Protein AF-A0A533VH83-F1 (afdb_monomer_lite)

Structure (mmCIF, N/CA/C/O backbone):
data_AF-A0A533VH83-F1
#
_entry.id   AF-A0A533VH83-F1
#
loop_
_atom_site.group_PDB
_atom_site.id
_atom_site.type_symbol
_atom_site.label_atom_id
_atom_site.label_alt_id
_atom_site.label_comp_id
_atom_site.label_asym_id
_atom_site.label_entity_id
_atom_site.label_seq_id
_atom_site.pdbx_PDB_ins_code
_atom_site.Cartn_x
_atom_site.Cartn_y
_atom_site.Cartn_z
_atom_site.occupancy
_atom_site.B_iso_or_equiv
_atom_site.auth_seq_id
_atom_site.auth_comp_id
_atom_site.auth_asym_id
_atom_site.auth_atom_id
_atom_site.pdbx_PDB_model_num
ATOM 1 N N . GLY A 1 1 ? -10.309 -8.241 -14.107 1.00 71.94 1 GLY A N 1
ATOM 2 C CA . GLY A 1 1 ? -9.657 -7.653 -12.923 1.00 71.94 1 GLY A CA 1
ATOM 3 C C . GLY A 1 1 ? -8.195 -8.020 -12.973 1.00 71.94 1 GLY A C 1
ATOM 4 O O . GLY A 1 1 ? -7.899 -9.095 -13.475 1.00 71.94 1 GLY A O 1
ATOM 5 N N . VAL A 1 2 ? -7.310 -7.130 -12.534 1.00 76.81 2 VAL A N 1
ATOM 6 C CA . VAL A 1 2 ? -5.874 -7.416 -12.409 1.00 76.81 2 VAL A CA 1
ATOM 7 C C . VAL A 1 2 ? -5.625 -7.908 -10.984 1.00 76.81 2 VAL A C 1
ATOM 9 O O . VAL A 1 2 ? -6.102 -7.273 -10.044 1.00 76.81 2 VAL A O 1
ATOM 12 N N . THR A 1 3 ? -4.914 -9.023 -10.832 1.00 80.81 3 THR A N 1
ATOM 13 C CA . THR A 1 3 ? -4.455 -9.531 -9.531 1.00 80.81 3 THR A CA 1
ATOM 14 C C . THR A 1 3 ? -2.945 -9.356 -9.465 1.00 80.81 3 THR A C 1
ATOM 16 O O . THR A 1 3 ? -2.248 -9.722 -10.408 1.00 80.81 3 THR A O 1
ATOM 19 N N . ILE A 1 4 ? -2.453 -8.781 -8.369 1.00 79.75 4 ILE A N 1
ATOM 20 C CA . ILE A 1 4 ? -1.024 -8.619 -8.096 1.00 79.75 4 ILE A CA 1
ATOM 21 C C . ILE A 1 4 ? -0.727 -9.427 -6.839 1.00 79.75 4 ILE A C 1
ATOM 23 O O . ILE A 1 4 ? -1.365 -9.216 -5.808 1.00 79.75 4 ILE A O 1
ATOM 27 N N . GLU A 1 5 ? 0.222 -10.351 -6.936 1.00 86.31 5 GLU A N 1
ATOM 28 C CA . GLU A 1 5 ? 0.596 -11.254 -5.849 1.00 86.31 5 GLU A CA 1
ATOM 29 C C . GLU A 1 5 ? 2.074 -11.070 -5.499 1.00 86.31 5 GLU A C 1
ATOM 31 O O . GLU A 1 5 ? 2.907 -10.803 -6.366 1.00 86.31 5 GLU A O 1
ATOM 36 N N . GLY A 1 6 ? 2.400 -11.203 -4.215 1.00 85.31 6 GLY A N 1
ATOM 37 C CA . GLY A 1 6 ? 3.754 -11.052 -3.694 1.00 85.31 6 GLY A CA 1
ATOM 38 C C . GLY A 1 6 ? 3.826 -11.431 -2.217 1.00 85.31 6 GLY A C 1
ATOM 39 O O . GLY A 1 6 ? 2.802 -11.512 -1.536 1.00 85.31 6 GLY A O 1
ATOM 40 N N . ASN A 1 7 ? 5.040 -11.673 -1.718 1.00 87.38 7 ASN A N 1
ATOM 41 C CA . ASN A 1 7 ? 5.276 -11.939 -0.302 1.00 87.38 7 ASN A CA 1
ATOM 42 C C . ASN A 1 7 ? 5.679 -10.641 0.403 1.00 87.38 7 ASN A C 1
ATOM 44 O O . ASN A 1 7 ? 6.835 -10.236 0.323 1.00 87.38 7 ASN A O 1
ATOM 48 N N . PHE A 1 8 ? 4.726 -10.015 1.092 1.00 87.00 8 PHE A N 1
ATOM 49 C CA . PHE A 1 8 ? 4.949 -8.788 1.852 1.00 87.00 8 PHE A CA 1
ATOM 50 C C . PHE A 1 8 ? 5.118 -9.102 3.337 1.00 87.00 8 PHE A C 1
ATOM 52 O O . PHE A 1 8 ? 4.318 -9.817 3.943 1.00 87.00 8 PHE A O 1
ATOM 59 N N . THR A 1 9 ? 6.153 -8.536 3.931 1.00 90.00 9 THR A N 1
ATOM 60 C CA . THR A 1 9 ? 6.530 -8.682 5.332 1.00 90.00 9 THR A CA 1
ATOM 61 C C . THR A 1 9 ? 6.556 -7.321 6.019 1.00 90.00 9 THR A C 1
ATOM 63 O O . THR A 1 9 ? 6.562 -6.272 5.380 1.00 90.00 9 THR A O 1
ATOM 66 N N . ALA A 1 10 ? 6.611 -7.321 7.351 1.00 90.25 10 ALA A N 1
ATOM 67 C CA . ALA A 1 10 ? 6.674 -6.089 8.139 1.00 90.25 10 ALA A CA 1
ATOM 68 C C . ALA A 1 10 ? 7.885 -5.195 7.795 1.00 90.25 10 ALA A C 1
ATOM 70 O O . ALA A 1 10 ? 7.837 -3.980 8.000 1.00 90.25 10 ALA A O 1
ATOM 71 N N . SER A 1 11 ? 8.975 -5.785 7.292 1.00 91.94 11 SER A N 1
ATOM 72 C CA . SER A 1 11 ? 10.175 -5.059 6.862 1.00 91.94 11 SER A CA 1
ATOM 73 C C . SER A 1 11 ? 10.016 -4.333 5.532 1.00 91.94 11 SER A C 1
ATOM 75 O O . SER A 1 11 ? 10.769 -3.395 5.292 1.00 91.94 11 SER A O 1
ATOM 77 N N . ASP A 1 12 ? 9.048 -4.730 4.706 1.00 91.31 12 ASP A N 1
ATOM 78 C CA . ASP A 1 12 ? 8.769 -4.068 3.427 1.00 91.31 12 ASP A CA 1
ATOM 79 C C . ASP A 1 12 ? 7.997 -2.756 3.619 1.00 91.31 12 ASP A C 1
ATOM 81 O O . ASP A 1 12 ? 7.897 -1.939 2.707 1.00 91.31 12 ASP A O 1
ATOM 85 N N . PHE A 1 13 ? 7.442 -2.534 4.813 1.00 91.75 13 PHE A N 1
ATOM 86 C CA . PHE A 1 13 ? 6.786 -1.280 5.143 1.00 91.75 13 PHE A CA 1
ATOM 87 C C . PHE A 1 13 ? 7.792 -0.209 5.549 1.00 91.75 13 PHE A C 1
ATOM 89 O O . PHE A 1 13 ? 8.736 -0.441 6.306 1.00 91.75 13 PHE A O 1
ATOM 96 N N . GLU A 1 14 ? 7.518 1.013 5.109 1.00 93.00 14 GLU A N 1
ATOM 97 C CA . GLU A 1 14 ? 8.323 2.189 5.411 1.00 93.00 14 GLU A CA 1
ATOM 98 C C . GLU A 1 14 ? 7.527 3.244 6.194 1.00 93.00 14 GLU A C 1
ATOM 100 O O . GLU A 1 14 ? 6.327 3.109 6.460 1.00 93.00 14 GLU A O 1
ATOM 105 N N . GLY A 1 15 ? 8.215 4.311 6.609 1.00 92.62 15 GLY A N 1
ATOM 106 C CA . GLY A 1 15 ? 7.610 5.428 7.332 1.00 92.62 15 GLY A CA 1
ATOM 107 C C . GLY A 1 15 ? 6.957 5.006 8.651 1.00 92.62 15 GLY A C 1
ATOM 108 O O . GLY A 1 15 ? 7.511 4.215 9.414 1.00 92.62 15 GLY A O 1
ATOM 109 N N . SER A 1 16 ? 5.759 5.532 8.922 1.00 90.75 16 SER A N 1
ATOM 110 C CA . SER A 1 16 ? 4.987 5.232 10.139 1.00 90.75 16 SER A CA 1
ATOM 111 C C . SER A 1 16 ? 4.466 3.790 10.212 1.00 90.75 16 SER A C 1
ATOM 113 O O . SER A 1 16 ? 3.998 3.369 11.271 1.00 90.75 16 SER A O 1
ATOM 115 N N . MET A 1 17 ? 4.552 3.035 9.113 1.00 91.25 17 MET A N 1
ATOM 116 C CA . MET A 1 17 ? 4.151 1.629 9.020 1.00 91.25 17 MET A CA 1
ATOM 117 C C . MET A 1 17 ? 5.328 0.657 9.173 1.00 91.25 17 MET A C 1
ATOM 119 O O . MET A 1 17 ? 5.111 -0.552 9.236 1.00 91.25 17 MET A O 1
ATOM 123 N N . LYS A 1 18 ? 6.568 1.152 9.269 1.00 93.81 18 LYS A N 1
ATOM 124 C CA . LYS A 1 18 ? 7.764 0.309 9.351 1.00 93.81 18 LYS A CA 1
ATOM 125 C C . LYS A 1 18 ? 7.714 -0.649 10.541 1.00 93.81 18 LYS A C 1
ATOM 127 O O . LYS A 1 18 ? 7.540 -0.222 11.681 1.00 93.81 18 LYS A O 1
ATOM 132 N N . GLY A 1 19 ? 7.897 -1.943 10.271 1.00 91.50 19 GLY A N 1
ATOM 133 C CA . GLY A 1 19 ? 7.888 -2.994 11.291 1.00 91.50 19 GLY A CA 1
ATOM 134 C C . GLY A 1 19 ? 6.499 -3.361 11.825 1.00 91.50 19 GLY A C 1
ATOM 135 O O . GLY A 1 19 ? 6.412 -4.193 12.726 1.00 91.50 19 GLY A O 1
ATOM 136 N N . LYS A 1 20 ? 5.420 -2.774 11.290 1.00 92.88 20 LYS A N 1
ATOM 137 C CA . LYS A 1 20 ? 4.041 -3.118 11.659 1.00 92.88 20 LYS A CA 1
ATOM 138 C C . LYS A 1 20 ? 3.553 -4.384 10.962 1.00 92.88 20 LYS A C 1
ATOM 140 O O . LYS A 1 20 ? 4.101 -4.805 9.944 1.00 92.88 20 LYS A O 1
ATOM 145 N N . ALA A 1 21 ? 2.504 -4.991 11.506 1.00 92.06 21 ALA A N 1
ATOM 146 C CA . ALA A 1 21 ? 1.910 -6.183 10.922 1.00 92.06 21 ALA A CA 1
ATOM 147 C C . ALA A 1 21 ? 1.050 -5.835 9.696 1.00 92.06 21 ALA A C 1
ATOM 149 O O . ALA A 1 21 ? 0.512 -4.734 9.576 1.00 92.06 21 ALA A O 1
ATOM 150 N N . LEU A 1 22 ? 0.838 -6.810 8.806 1.00 89.25 22 LEU A N 1
ATOM 151 C CA . LEU A 1 22 ? -0.071 -6.657 7.662 1.00 89.25 22 LEU A CA 1
ATOM 152 C C . LEU A 1 22 ? -1.506 -6.297 8.099 1.00 89.25 22 LEU A C 1
ATOM 154 O O . LEU A 1 22 ? -2.211 -5.577 7.397 1.00 89.25 22 LEU A O 1
ATOM 158 N N . SER A 1 23 ? -1.928 -6.738 9.287 1.00 91.25 23 SER A N 1
ATOM 159 C CA . SER A 1 23 ? -3.217 -6.367 9.882 1.00 91.25 23 SER A CA 1
ATOM 160 C C . SER A 1 23 ? -3.340 -4.868 10.166 1.00 91.25 23 SER A C 1
ATOM 162 O O . SER A 1 23 ? -4.427 -4.307 10.028 1.00 91.25 23 SER A O 1
ATOM 164 N N . ASP A 1 24 ? -2.241 -4.195 10.521 1.00 90.81 24 ASP A N 1
ATOM 165 C CA . ASP A 1 24 ? -2.234 -2.741 10.701 1.00 90.81 24 ASP A CA 1
ATOM 166 C C . ASP A 1 24 ? -2.463 -2.033 9.360 1.00 90.81 24 ASP A C 1
ATOM 168 O O . ASP A 1 24 ? -3.201 -1.049 9.296 1.00 90.81 24 ASP A O 1
ATOM 172 N N . LEU A 1 25 ? -1.886 -2.568 8.275 1.00 89.19 25 LEU A N 1
ATOM 173 C CA . LEU A 1 25 ? -2.109 -2.053 6.923 1.00 89.19 25 LEU A CA 1
ATOM 174 C C . LEU A 1 25 ? -3.570 -2.238 6.509 1.00 89.19 25 LEU A C 1
ATOM 176 O O . LEU A 1 25 ? -4.196 -1.292 6.037 1.00 89.19 25 LEU A O 1
ATOM 180 N N . GLN A 1 26 ? -4.137 -3.425 6.732 1.00 88.81 26 GLN A N 1
ATOM 181 C CA . GLN A 1 26 ? -5.548 -3.699 6.454 1.00 88.81 26 GLN A CA 1
ATOM 182 C C . GLN A 1 26 ? -6.477 -2.740 7.217 1.00 88.81 26 GLN A C 1
ATOM 184 O O . GLN A 1 26 ? -7.461 -2.245 6.658 1.00 88.81 26 GLN A O 1
ATOM 189 N N . SER A 1 27 ? -6.157 -2.444 8.479 1.00 89.25 27 SER A N 1
ATOM 190 C CA . SER A 1 27 ? -6.902 -1.476 9.288 1.00 89.25 27 SER A CA 1
ATOM 191 C C . SER A 1 27 ? -6.811 -0.063 8.703 1.00 89.25 27 SER A C 1
ATOM 193 O O . SER A 1 27 ? -7.836 0.595 8.520 1.00 89.25 27 SER 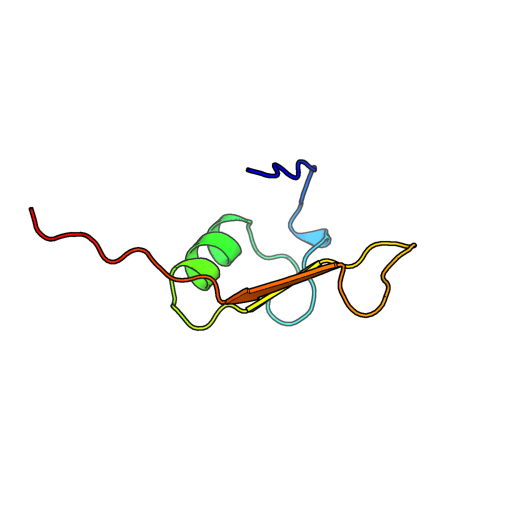A O 1
ATOM 195 N N . ALA A 1 28 ? -5.615 0.378 8.298 1.00 87.81 28 ALA A N 1
ATOM 196 C CA . ALA A 1 28 ? -5.428 1.674 7.646 1.00 87.81 28 ALA A CA 1
ATOM 197 C C . ALA A 1 28 ? -6.233 1.784 6.338 1.00 87.81 28 ALA A C 1
ATOM 199 O O . ALA A 1 28 ? -6.941 2.772 6.128 1.00 87.81 28 ALA A O 1
ATOM 200 N N . MET A 1 29 ? -6.218 0.737 5.507 1.00 88.44 29 MET A N 1
ATOM 201 C CA . MET A 1 29 ? -7.010 0.645 4.270 1.00 88.44 29 MET A CA 1
ATOM 202 C C . MET A 1 29 ? -8.523 0.682 4.515 1.00 88.44 29 MET A C 1
ATOM 204 O O . MET A 1 29 ? -9.278 1.132 3.655 1.00 88.44 29 MET A O 1
ATOM 208 N N . SER A 1 30 ? -8.966 0.248 5.696 1.00 86.44 30 SER A N 1
ATOM 209 C CA . SER A 1 30 ? -10.370 0.292 6.122 1.00 86.44 30 SER A CA 1
ATOM 210 C C . SER A 1 30 ? -10.812 1.679 6.600 1.00 86.44 30 SER A C 1
ATOM 212 O O . SER A 1 30 ? -11.958 1.870 6.998 1.00 86.44 30 SER A O 1
ATOM 214 N N . THR A 1 31 ? -9.924 2.670 6.550 1.00 79.69 31 THR A N 1
ATOM 215 C CA . THR A 1 31 ? -10.263 4.081 6.713 1.00 79.69 31 THR A CA 1
ATOM 216 C C . THR A 1 31 ? -10.132 4.735 5.337 1.00 79.69 31 THR A C 1
ATOM 218 O O . THR A 1 31 ? -9.092 4.612 4.694 1.00 79.69 31 THR A O 1
ATOM 221 N N . ASN A 1 32 ? -11.188 5.398 4.846 1.00 74.12 32 ASN A N 1
ATOM 222 C CA . ASN A 1 32 ? -11.313 6.006 3.499 1.00 74.12 32 ASN A CA 1
ATOM 223 C C . ASN A 1 32 ? -10.248 7.082 3.136 1.00 74.12 32 ASN A C 1
ATOM 225 O O . ASN A 1 32 ? -10.480 7.914 2.263 1.00 74.12 32 ASN A O 1
ATOM 229 N N . GLY A 1 33 ? -9.098 7.118 3.810 1.00 83.25 33 GLY A N 1
ATOM 230 C CA . GLY A 1 33 ? -7.965 8.001 3.543 1.00 83.25 33 GLY A CA 1
ATOM 231 C C . GLY A 1 33 ? -6.771 7.321 2.869 1.00 83.25 33 GLY A C 1
ATOM 232 O O . GLY A 1 33 ? -5.785 8.000 2.595 1.00 83.25 33 GLY A O 1
ATOM 233 N N . THR A 1 34 ? -6.817 6.012 2.596 1.00 89.56 34 THR A N 1
ATOM 234 C CA . THR A 1 34 ? -5.654 5.318 2.018 1.00 89.56 34 THR A CA 1
ATOM 235 C C . THR A 1 34 ? -5.567 5.518 0.506 1.00 89.56 34 THR A C 1
ATOM 237 O O . THR A 1 34 ? -6.474 5.153 -0.244 1.00 89.56 34 THR A O 1
ATOM 240 N N . TYR A 1 35 ? -4.445 6.075 0.055 1.00 91.50 35 TYR A N 1
ATOM 241 C CA . TYR A 1 35 ? -4.093 6.228 -1.353 1.00 91.50 35 TYR A CA 1
ATOM 242 C C . TYR A 1 35 ? -3.052 5.182 -1.756 1.00 91.50 35 TYR A C 1
ATOM 244 O O . TYR A 1 35 ? -2.119 4.910 -1.005 1.00 91.50 35 TYR A O 1
ATOM 252 N N . VAL A 1 36 ? -3.207 4.620 -2.951 1.00 90.88 36 VAL A N 1
ATOM 253 C CA . VAL A 1 36 ? -2.304 3.627 -3.531 1.00 90.88 36 VAL A CA 1
ATOM 254 C C . VAL A 1 36 ? -1.713 4.183 -4.817 1.00 90.88 36 VAL A C 1
ATOM 256 O O . VAL A 1 36 ? -2.430 4.724 -5.663 1.00 90.88 36 VAL A O 1
ATOM 259 N N . ASN A 1 37 ? -0.401 4.013 -4.956 1.00 92.75 37 ASN A N 1
ATOM 260 C CA . ASN A 1 37 ? 0.341 4.232 -6.187 1.00 92.75 37 ASN A CA 1
ATOM 261 C C . ASN A 1 37 ? 1.244 3.019 -6.433 1.00 92.75 37 ASN A C 1
ATOM 263 O O . ASN A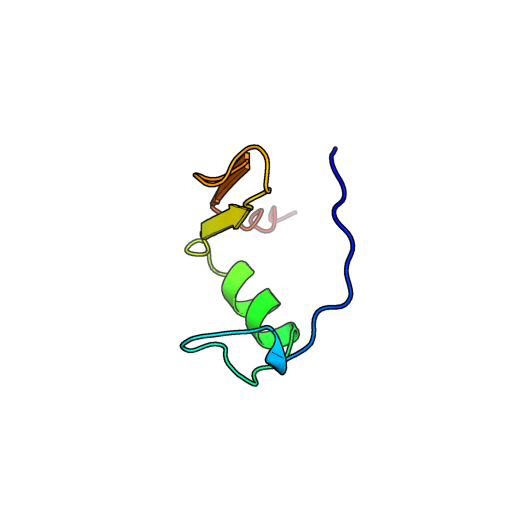 1 37 ? 1.980 2.618 -5.534 1.00 92.75 37 ASN A O 1
ATOM 267 N N . ILE A 1 38 ? 1.158 2.426 -7.620 1.00 89.56 38 ILE A N 1
ATOM 268 C CA . ILE A 1 38 ? 1.939 1.262 -8.039 1.00 89.56 38 ILE A CA 1
ATOM 269 C C . ILE A 1 38 ? 2.812 1.693 -9.206 1.00 89.56 38 ILE A C 1
ATOM 271 O O . ILE A 1 38 ? 2.300 2.194 -10.203 1.00 89.56 38 ILE A O 1
ATOM 275 N N . HIS A 1 39 ? 4.113 1.462 -9.087 1.00 91.31 39 HIS A N 1
ATOM 276 C CA . HIS A 1 39 ? 5.110 1.823 -10.088 1.00 91.31 39 HIS A CA 1
ATOM 277 C C . HIS A 1 39 ? 5.648 0.564 -10.770 1.00 91.31 39 HIS A C 1
ATOM 279 O O . HIS A 1 39 ? 5.826 -0.469 -10.122 1.00 91.31 39 HIS A O 1
ATOM 285 N N . THR A 1 40 ? 5.937 0.657 -12.064 1.00 90.88 40 THR A N 1
ATOM 286 C CA . THR A 1 40 ? 6.672 -0.365 -12.823 1.00 90.88 40 THR A CA 1
ATOM 287 C C . THR A 1 40 ? 7.903 0.276 -13.457 1.00 90.88 40 THR A C 1
ATOM 289 O O . THR A 1 40 ? 8.032 1.500 -13.478 1.00 90.88 40 THR A O 1
ATOM 292 N N . SER A 1 41 ? 8.827 -0.535 -13.974 1.00 93.69 41 SER A N 1
ATOM 293 C CA . SER A 1 41 ? 10.000 -0.011 -14.685 1.00 93.69 41 SER A CA 1
ATOM 294 C C . SER A 1 41 ? 9.620 0.787 -15.935 1.00 93.69 41 SER A C 1
ATOM 296 O O . SER A 1 41 ? 10.261 1.795 -16.219 1.00 93.69 41 SER A O 1
ATOM 298 N N . ASP A 1 42 ? 8.564 0.366 -16.637 1.00 94.62 42 ASP A N 1
ATOM 299 C CA . ASP A 1 42 ? 8.081 1.029 -17.854 1.00 94.62 42 ASP A CA 1
ATOM 300 C C . ASP A 1 42 ? 7.290 2.311 -17.540 1.00 94.62 42 ASP A C 1
ATOM 302 O O . ASP A 1 42 ? 7.279 3.249 -18.337 1.00 94.62 42 ASP A O 1
ATOM 306 N N . HIS A 1 43 ? 6.671 2.381 -16.355 1.00 91.88 43 HIS A N 1
ATOM 307 C CA . HIS A 1 43 ? 5.856 3.512 -15.908 1.00 91.88 43 HIS A CA 1
ATOM 308 C C . HIS A 1 43 ? 6.265 3.976 -14.495 1.00 91.88 43 HIS A C 1
ATOM 310 O O . HIS A 1 43 ? 5.566 3.719 -13.503 1.00 91.88 43 HIS A O 1
ATOM 316 N N . PRO A 1 44 ? 7.400 4.696 -14.378 1.00 93.50 44 PRO A N 1
ATOM 317 C CA . PRO A 1 44 ? 7.965 5.112 -13.096 1.00 93.50 44 PRO A CA 1
ATOM 318 C C . PRO A 1 44 ? 7.155 6.204 -12.388 1.00 93.50 44 PRO A C 1
ATOM 320 O O . PRO A 1 44 ? 7.269 6.335 -11.175 1.00 93.50 44 PRO A O 1
ATOM 323 N N . ASP A 1 45 ? 6.295 6.948 -13.087 1.00 93.06 45 ASP A N 1
ATOM 324 C CA . ASP A 1 45 ? 5.408 7.956 -12.474 1.00 93.06 45 ASP A CA 1
ATOM 325 C C . ASP A 1 45 ? 4.139 7.349 -11.838 1.00 93.06 45 ASP A C 1
ATOM 327 O O . ASP A 1 45 ? 3.376 8.040 -11.149 1.00 93.06 45 ASP A O 1
ATOM 331 N N . GLY A 1 46 ? 3.931 6.044 -12.033 1.00 89.44 46 GLY A N 1
ATOM 332 C CA . GLY A 1 46 ? 2.824 5.271 -11.481 1.00 89.44 46 GLY A CA 1
ATOM 333 C C . GLY A 1 46 ? 1.944 4.677 -12.576 1.00 89.44 46 GLY A C 1
ATOM 334 O O . GLY A 1 46 ? 1.228 5.402 -13.264 1.00 89.44 46 GLY A O 1
ATOM 335 N N . GLU A 1 47 ? 1.962 3.351 -12.677 1.00 93.31 47 GLU A N 1
ATOM 336 C CA . GLU A 1 47 ? 1.123 2.546 -13.567 1.00 93.31 47 GLU A CA 1
ATOM 337 C C . GLU A 1 47 ? -0.333 2.489 -13.074 1.00 93.31 47 GLU A C 1
ATOM 339 O O . GLU A 1 47 ? -1.275 2.606 -13.855 1.00 93.31 47 GLU A O 1
ATOM 344 N N . ILE A 1 48 ? -0.543 2.346 -11.756 1.00 91.25 48 ILE A N 1
ATOM 345 C CA . ILE A 1 48 ? -1.883 2.273 -11.144 1.00 91.25 48 ILE A CA 1
ATOM 346 C C . ILE A 1 48 ? -1.967 3.222 -9.954 1.00 91.25 48 ILE A C 1
ATOM 348 O O . ILE A 1 48 ? -1.137 3.181 -9.050 1.00 91.25 48 ILE A O 1
ATOM 352 N N . ARG A 1 49 ? -3.010 4.060 -9.928 1.00 93.38 49 ARG A N 1
ATOM 353 C CA . ARG A 1 49 ? -3.204 5.112 -8.921 1.00 93.38 49 ARG A CA 1
ATOM 354 C C . ARG A 1 49 ? -4.659 5.195 -8.484 1.00 93.38 49 ARG A C 1
ATOM 356 O O . ARG A 1 49 ? -5.556 5.165 -9.324 1.00 93.38 49 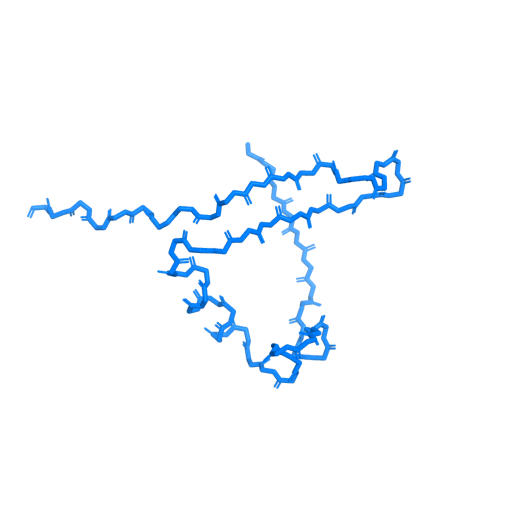ARG A O 1
ATOM 363 N N . GLY A 1 50 ? -4.915 5.360 -7.188 1.00 91.25 50 GLY A N 1
ATOM 364 C CA . GLY A 1 50 ? -6.285 5.520 -6.700 1.00 91.25 50 GLY A CA 1
ATOM 365 C C . GLY A 1 50 ? -6.431 5.565 -5.184 1.00 91.25 50 GLY A C 1
ATOM 366 O O . GLY A 1 50 ? -5.493 5.309 -4.439 1.00 91.25 50 GLY A O 1
ATOM 367 N N . GLN A 1 51 ? -7.638 5.895 -4.727 1.00 91.50 51 GLN A N 1
ATOM 368 C CA . GLN A 1 51 ? -8.012 5.827 -3.313 1.00 91.50 51 GLN A CA 1
ATOM 369 C C . GLN A 1 51 ? -8.757 4.527 -3.028 1.00 91.50 51 GLN A C 1
ATOM 371 O O . GLN A 1 51 ? -9.679 4.158 -3.762 1.00 91.50 51 GLN A O 1
ATOM 376 N N . ILE A 1 52 ? -8.394 3.865 -1.932 1.00 88.19 52 ILE A N 1
ATOM 377 C CA . ILE A 1 52 ? -9.156 2.736 -1.411 1.00 88.19 52 ILE A CA 1
ATOM 378 C C . ILE A 1 52 ? -10.428 3.292 -0.784 1.00 88.19 52 ILE A C 1
ATOM 380 O O . ILE A 1 52 ? -10.391 4.083 0.158 1.00 88.19 52 ILE A O 1
ATOM 384 N N . LYS A 1 53 ? -11.564 2.861 -1.331 1.00 85.75 53 LYS A N 1
ATOM 385 C CA . LYS A 1 53 ? -12.876 3.120 -0.753 1.00 85.75 53 LYS A CA 1
ATOM 386 C C . LYS A 1 53 ? -13.318 1.880 -0.004 1.00 85.75 53 LYS A C 1
ATOM 388 O O . LYS A 1 53 ? -13.455 0.808 -0.591 1.00 85.75 53 LYS A O 1
ATOM 393 N N . VAL A 1 54 ? -13.602 2.048 1.275 1.00 80.94 54 VAL A N 1
ATOM 394 C CA . VAL A 1 54 ? -14.381 1.087 2.037 1.00 80.94 54 VAL A CA 1
ATOM 395 C C . VAL A 1 54 ? -15.739 1.026 1.369 1.00 80.94 54 VAL A C 1
ATOM 397 O O . VAL A 1 54 ? -16.476 2.016 1.318 1.00 80.94 54 VAL A O 1
ATOM 400 N N . LYS A 1 55 ? -16.073 -0.140 0.825 1.00 73.44 55 LYS A N 1
ATOM 401 C CA . LYS A 1 55 ? -17.451 -0.416 0.454 1.00 73.44 55 LYS A CA 1
ATOM 402 C C . LYS A 1 55 ? -18.214 -0.414 1.775 1.00 73.44 55 LYS A C 1
ATOM 404 O 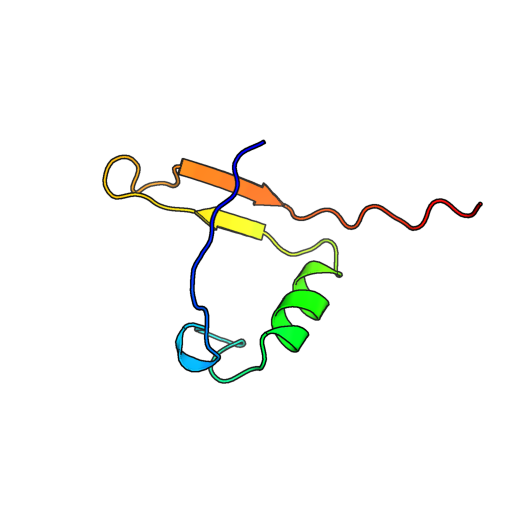O . LYS A 1 55 ? -18.037 -1.335 2.566 1.00 73.44 55 LYS A O 1
ATOM 409 N N . GLY A 1 56 ? -18.941 0.669 2.062 1.00 63.09 56 GLY A N 1
ATOM 410 C CA . GLY A 1 56 ? -19.730 0.765 3.286 1.00 63.09 56 GLY A CA 1
ATOM 411 C C . GLY A 1 56 ? -20.555 -0.507 3.430 1.00 63.09 56 GLY A C 1
ATOM 412 O O . GLY A 1 56 ? -21.032 -1.028 2.416 1.00 63.09 56 GLY A O 1
ATOM 413 N N . ASN A 1 57 ? -20.678 -1.032 4.653 1.00 56.25 57 ASN A N 1
ATOM 414 C CA . ASN A 1 57 ? -21.646 -2.089 4.905 1.00 56.25 57 ASN A CA 1
ATOM 415 C C . ASN A 1 57 ? -22.973 -1.578 4.348 1.00 56.25 57 ASN A C 1
ATOM 417 O O . ASN A 1 57 ? -23.512 -0.595 4.856 1.00 56.25 57 ASN A O 1
ATOM 421 N N . ALA A 1 58 ? -23.465 -2.194 3.272 1.00 52.16 58 ALA A N 1
ATOM 422 C CA . ALA A 1 58 ? -24.873 -2.093 2.972 1.00 52.16 58 ALA A CA 1
ATOM 423 C C . ALA A 1 58 ? -25.539 -2.657 4.223 1.00 52.16 58 ALA A C 1
ATOM 425 O O . ALA A 1 58 ? -25.399 -3.847 4.509 1.00 52.16 58 ALA A O 1
ATOM 426 N N . THR A 1 59 ? -26.133 -1.785 5.034 1.00 44.84 59 THR A N 1
ATOM 427 C CA . THR A 1 59 ? -27.146 -2.195 5.992 1.00 44.84 59 THR A CA 1
ATOM 428 C C . THR A 1 59 ? -28.129 -3.023 5.171 1.00 44.84 59 THR A C 1
ATOM 430 O O . THR A 1 59 ? -28.769 -2.486 4.265 1.00 44.84 59 THR A O 1
ATOM 433 N N . GLN A 1 60 ? -28.093 -4.341 5.367 1.00 39.75 60 GLN A N 1
ATOM 434 C CA . GLN A 1 60 ? -29.137 -5.238 4.890 1.00 39.75 60 GLN A CA 1
ATOM 435 C C . GLN A 1 60 ? -30.399 -4.969 5.700 1.00 39.75 60 GLN A C 1
ATOM 437 O O . GLN A 1 60 ? -30.251 -4.672 6.910 1.00 39.75 60 GLN A O 1
#

Sequence (60 aa):
GVTIEGNFTASDFEGSMKGKALSDLQSAMSTNGTYVNIHTSDHPDGEIRGQIKVKGNATQ

Secondary structure (DSSP, 8-state):
---------GGG--GGGTT--HHHHHHHHTSTT-EEEE--SS-TT-SEEEEPPP------

Foldseek 3Di:
DDDDDDDDDLCNDDDPSRNHGVVVVVVVLQPQPDKDFDADPVRRVGPDTDTRDNPPPPPD

Radius of gyration: 13.74 Å; chains: 1; bounding box: 39×20×30 Å

pL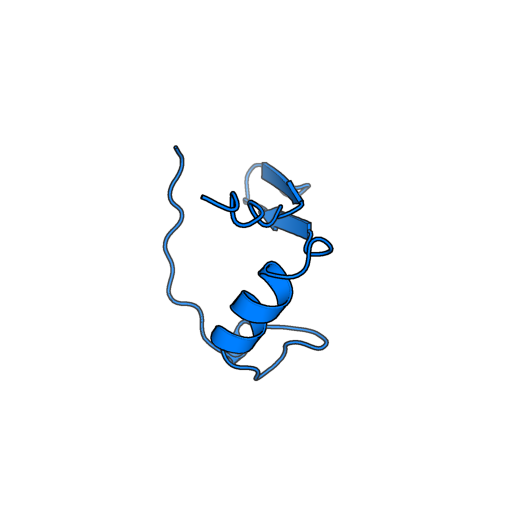DDT: mean 85.41, std 11.76, ra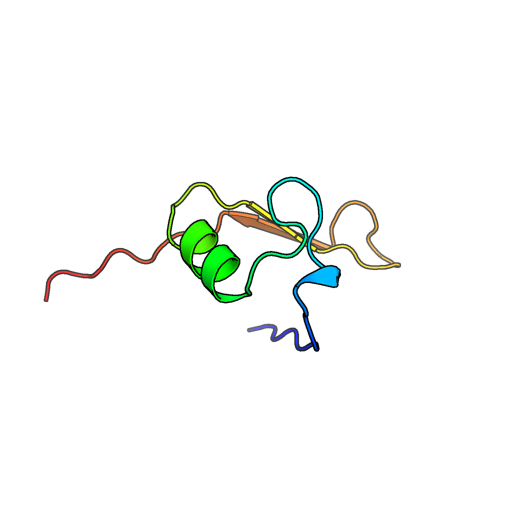nge [39.75, 94.62]